Protein AF-A0A7V5K6B6-F1 (afdb_monomer_lite)

Sequence (138 aa):
MGETRAYVSRQGQGPIVAVGGGSGPSLVARALARELERLIAVVCTTDRGSSTGACRRLFRMPAPGDMRAILSTMAVLSGQEAWAALLERRLQCEGNPDLHGMALGNLILAGLFQQEKDLRLVALTMARLLGIRGVVLP

Foldseek 3Di:
DDDWDWDWDDDDLAATETETEDCRLLVVCVVCLVVQLSYEYEYDLPDDDLLQVLCCVPLVDGRCVRLLSNLLSQLVSQVNPVVSCLQQDQDCDPPDPNSHRHRNVSVLLSVVCVVPVDSLVSSVVSCVVSVGNYHYHD

pLDDT: mean 87.88, std 12.25, range [38.19, 97.69]

Radius of gyration: 14.69 Å; chains: 1; bounding box: 34×30×40 Å

Structure (mmCIF, N/CA/C/O backbone):
data_AF-A0A7V5K6B6-F1
#
_entry.id   AF-A0A7V5K6B6-F1
#
loop_
_atom_site.group_PDB
_atom_site.id
_atom_site.type_symbol
_atom_site.label_atom_id
_atom_site.label_alt_id
_atom_site.label_comp_id
_atom_site.label_asym_id
_atom_site.label_entity_id
_atom_site.label_seq_id
_atom_s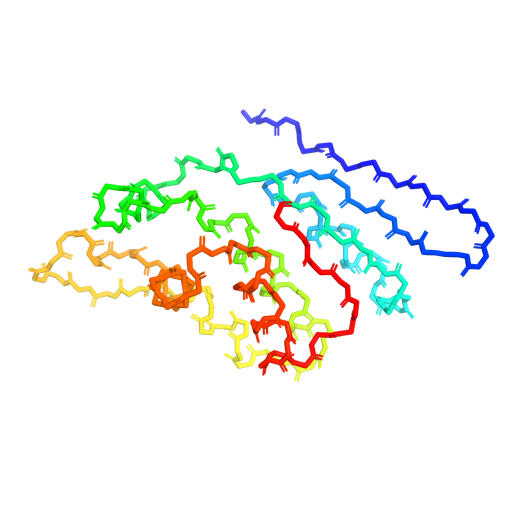ite.pdbx_PDB_ins_code
_atom_site.Cartn_x
_atom_site.Cartn_y
_atom_site.Cartn_z
_atom_site.occupancy
_atom_site.B_iso_or_equiv
_atom_site.auth_seq_id
_atom_site.auth_comp_id
_atom_site.auth_asym_id
_atom_site.auth_atom_id
_atom_site.pdbx_PDB_model_num
ATOM 1 N N . MET A 1 1 ? 13.765 17.907 0.013 1.00 38.19 1 MET A N 1
ATOM 2 C CA . MET A 1 1 ? 12.998 17.068 0.957 1.00 38.19 1 MET A CA 1
ATOM 3 C C . MET A 1 1 ? 11.640 17.728 1.120 1.00 38.19 1 MET A C 1
ATOM 5 O O . MET A 1 1 ? 11.604 18.846 1.607 1.00 38.19 1 MET A O 1
ATOM 9 N N . GLY A 1 2 ? 10.568 17.139 0.586 1.00 44.78 2 GLY A N 1
ATOM 10 C CA . GLY A 1 2 ? 9.220 17.684 0.774 1.00 44.78 2 GLY A CA 1
ATOM 11 C C . GLY A 1 2 ? 8.752 17.392 2.195 1.00 44.78 2 GLY A C 1
ATOM 12 O O . GLY A 1 2 ? 8.916 16.265 2.657 1.00 44.78 2 GLY A O 1
ATOM 13 N N . GLU A 1 3 ? 8.224 18.393 2.895 1.00 50.03 3 GLU A N 1
ATOM 14 C CA . GLU A 1 3 ? 7.608 18.189 4.203 1.00 50.03 3 GLU A CA 1
ATOM 15 C C . GLU A 1 3 ? 6.409 17.253 4.056 1.00 50.03 3 GLU A C 1
ATOM 17 O O . GLU A 1 3 ? 5.395 17.587 3.441 1.00 50.03 3 GLU A O 1
ATOM 22 N N . THR A 1 4 ? 6.530 16.064 4.629 1.00 52.25 4 THR A N 1
ATOM 23 C CA . THR A 1 4 ? 5.413 15.147 4.792 1.00 52.25 4 THR A CA 1
ATOM 24 C C . THR A 1 4 ? 4.434 15.755 5.794 1.00 52.25 4 THR A C 1
ATOM 26 O O . THR A 1 4 ? 4.711 15.792 6.992 1.00 52.25 4 THR A O 1
ATOM 29 N N . ARG A 1 5 ? 3.284 16.236 5.317 1.00 55.47 5 ARG A N 1
ATOM 30 C CA . ARG A 1 5 ? 2.197 16.733 6.169 1.00 55.47 5 ARG A CA 1
ATOM 31 C C . ARG A 1 5 ? 1.076 15.706 6.188 1.00 55.47 5 ARG A C 1
ATOM 33 O O . ARG A 1 5 ? 0.562 15.342 5.135 1.00 55.47 5 ARG A O 1
ATOM 40 N N . ALA A 1 6 ? 0.726 15.240 7.381 1.00 58.00 6 ALA A N 1
ATOM 41 C CA . ALA A 1 6 ? -0.460 14.433 7.610 1.00 58.00 6 ALA A CA 1
ATOM 42 C C . ALA A 1 6 ? -1.392 15.212 8.536 1.00 58.00 6 ALA A C 1
ATOM 44 O O . ALA A 1 6 ? -1.001 15.601 9.636 1.00 58.00 6 ALA A O 1
ATOM 45 N N . TYR A 1 7 ? -2.612 15.463 8.075 1.00 61.28 7 TYR A N 1
ATOM 46 C CA . TYR A 1 7 ? -3.653 16.080 8.890 1.00 61.28 7 TYR A CA 1
ATOM 47 C C . TYR A 1 7 ? -4.435 14.975 9.579 1.00 61.28 7 TYR A C 1
ATOM 49 O O . TYR A 1 7 ? -4.893 14.059 8.905 1.00 61.28 7 TYR A O 1
ATOM 57 N N . VAL A 1 8 ? -4.562 15.066 10.901 1.00 62.91 8 VAL A N 1
ATOM 58 C CA . VAL A 1 8 ? -5.306 14.117 11.732 1.00 62.91 8 VAL A CA 1
ATOM 59 C C . VAL A 1 8 ? -6.442 14.874 12.404 1.00 62.91 8 VAL A C 1
ATOM 61 O O . VAL A 1 8 ? -6.202 15.791 13.185 1.00 62.91 8 VAL A O 1
ATOM 64 N N . SER A 1 9 ? -7.682 14.494 12.102 1.00 65.56 9 SER A N 1
ATOM 65 C CA . SER A 1 9 ? -8.870 14.978 12.812 1.00 65.56 9 SER A CA 1
ATOM 66 C C . SER A 1 9 ? -9.402 13.868 13.712 1.00 65.56 9 SER A C 1
ATOM 68 O O . SER A 1 9 ? -9.614 12.748 13.247 1.00 65.56 9 SER A O 1
ATOM 70 N N . ARG A 1 10 ? -9.599 14.168 15.001 1.00 64.38 10 ARG A N 1
ATOM 71 C CA . ARG A 1 10 ? -10.155 13.238 15.993 1.00 64.38 10 ARG A CA 1
ATOM 72 C C . ARG A 1 10 ? -11.416 13.846 16.599 1.00 64.38 10 ARG A C 1
ATOM 74 O O . ARG A 1 10 ? -11.338 14.739 17.434 1.00 64.38 10 ARG A O 1
ATOM 81 N N . GLN A 1 11 ? -12.572 13.334 16.197 1.00 59.44 11 GLN A N 1
ATOM 82 C CA . GLN A 1 11 ? -13.866 13.656 16.803 1.00 59.44 11 GLN A CA 1
ATOM 83 C C . GLN A 1 11 ? -14.254 12.495 17.738 1.00 59.44 11 GLN A C 1
ATOM 85 O O . GLN A 1 11 ? -14.805 11.491 17.293 1.00 59.44 11 GLN A O 1
ATOM 90 N N . GLY A 1 12 ? -13.897 12.565 19.026 1.00 69.38 12 GLY A N 1
ATOM 91 C CA . GLY A 1 12 ? -14.245 11.529 20.016 1.00 69.38 12 GLY A CA 1
ATOM 92 C C . GLY A 1 12 ? -13.759 10.108 19.658 1.00 69.38 12 GLY A C 1
ATOM 93 O O . GLY A 1 12 ? -12.574 9.900 19.372 1.00 69.38 12 GLY A O 1
ATOM 94 N N . GLN A 1 13 ? -14.673 9.126 19.687 1.00 75.12 13 GLN A N 1
ATOM 95 C CA . GLN A 1 13 ? -14.431 7.736 19.247 1.00 75.12 13 GLN A CA 1
ATOM 96 C C . GLN A 1 13 ? -14.605 7.527 17.721 1.00 75.12 13 GLN A C 1
ATOM 98 O O . GLN A 1 13 ? -14.523 6.400 17.243 1.00 75.12 13 GLN A O 1
ATOM 103 N N . GLY A 1 14 ? -14.811 8.592 16.936 1.00 83.31 14 GLY A N 1
ATOM 104 C CA . GLY A 1 14 ? -15.035 8.527 15.486 1.00 83.31 14 GLY A CA 1
ATOM 105 C C . GLY A 1 14 ? -13.799 8.155 14.647 1.00 83.31 14 GLY A C 1
ATOM 106 O O . GLY A 1 14 ? -12.716 7.928 15.203 1.00 83.31 14 GLY A O 1
ATOM 107 N N . PRO A 1 15 ? -13.946 8.082 13.310 1.00 88.94 15 PRO A N 1
ATOM 108 C CA . PRO A 1 15 ? -12.855 7.746 12.400 1.00 88.94 15 PRO A CA 1
ATOM 109 C C . PRO A 1 15 ? -11.738 8.792 12.444 1.00 88.94 15 PRO A C 1
ATOM 111 O O . PRO A 1 15 ? -11.978 9.984 12.643 1.00 88.94 15 PRO A O 1
ATOM 114 N N . ILE A 1 16 ? -10.512 8.327 12.232 1.00 92.00 16 ILE A N 1
ATOM 115 C CA . ILE A 1 16 ? -9.306 9.135 12.127 1.00 92.00 16 ILE A CA 1
ATOM 116 C C . ILE A 1 16 ? -8.923 9.199 10.656 1.00 92.00 16 ILE A C 1
ATOM 118 O O . ILE A 1 16 ? -8.549 8.192 10.063 1.00 92.00 16 ILE A O 1
ATOM 122 N N . VAL A 1 17 ? -9.006 10.383 10.059 1.00 92.88 17 VAL A N 1
ATOM 123 C CA . VAL A 1 17 ? -8.612 10.579 8.660 1.00 92.88 17 VAL A CA 1
ATOM 124 C C . VAL A 1 17 ? -7.180 11.089 8.620 1.00 92.88 17 VAL A C 1
ATOM 126 O O . VAL A 1 17 ? -6.883 12.086 9.273 1.00 92.88 17 VAL A O 1
ATOM 129 N N . ALA A 1 18 ? -6.319 10.415 7.861 1.00 91.44 18 ALA A N 1
ATOM 130 C CA . ALA A 1 18 ? -4.954 10.831 7.569 1.00 91.44 18 ALA A CA 1
ATOM 131 C C . ALA A 1 18 ? -4.831 11.129 6.074 1.00 91.44 18 ALA A C 1
ATOM 133 O O . ALA A 1 18 ? -4.920 10.217 5.256 1.00 91.44 18 ALA A O 1
ATOM 134 N N . VAL A 1 19 ? -4.622 12.395 5.717 1.00 90.69 19 VAL A N 1
ATOM 135 C CA . VAL A 1 19 ? -4.471 12.829 4.318 1.00 90.69 19 VAL A CA 1
ATOM 136 C C . VAL A 1 19 ? -3.020 13.205 4.052 1.00 90.69 19 VAL A C 1
ATOM 138 O O . VAL A 1 19 ? -2.460 14.003 4.803 1.00 90.69 19 VAL A O 1
ATOM 141 N N . GLY A 1 20 ? -2.415 12.670 2.992 1.00 87.38 20 GLY A N 1
ATOM 142 C CA . GLY A 1 20 ? -1.068 13.066 2.579 1.00 87.38 20 GLY A CA 1
ATOM 143 C C . GLY A 1 20 ? -0.503 12.241 1.424 1.00 87.38 20 GLY A C 1
ATOM 144 O O . GLY A 1 20 ? -1.176 11.388 0.867 1.00 87.38 20 GLY A O 1
ATOM 145 N N . GLY A 1 21 ? 0.755 12.491 1.069 1.00 83.19 21 GLY A N 1
ATOM 146 C CA . GLY A 1 21 ? 1.540 11.661 0.145 1.00 83.19 21 GLY A CA 1
ATOM 147 C C . GLY A 1 21 ? 2.829 11.169 0.807 1.00 83.19 21 GLY A C 1
ATOM 148 O O . GLY A 1 21 ? 3.092 11.466 1.980 1.00 83.19 21 GLY A O 1
ATOM 149 N N . GLY A 1 22 ? 3.651 10.431 0.064 1.00 81.62 22 GLY A N 1
ATOM 150 C CA . GLY A 1 22 ? 4.907 9.886 0.568 1.00 81.62 22 GLY A CA 1
ATOM 151 C C . GLY A 1 22 ? 4.705 8.981 1.785 1.00 81.62 22 GLY A C 1
ATOM 152 O O . GLY A 1 22 ? 3.885 8.066 1.788 1.00 81.62 22 GLY A O 1
ATOM 153 N N . SER A 1 23 ? 5.462 9.245 2.851 1.00 83.06 23 SER A N 1
ATOM 154 C CA . SER A 1 23 ? 5.470 8.425 4.068 1.00 83.06 23 SER A CA 1
ATOM 155 C C . SER A 1 23 ? 4.457 8.846 5.142 1.00 83.06 23 SER A C 1
ATOM 157 O O . SER A 1 23 ? 4.362 8.179 6.170 1.00 83.06 23 SER A O 1
ATOM 159 N N . GLY A 1 24 ? 3.709 9.937 4.954 1.00 86.31 24 GLY A N 1
ATOM 160 C CA . GLY A 1 24 ? 2.919 10.568 6.025 1.00 86.31 24 GLY A CA 1
ATOM 161 C C . GLY A 1 24 ? 1.801 9.696 6.565 1.00 86.31 24 GLY A C 1
ATOM 162 O O . GLY A 1 24 ? 1.811 9.369 7.753 1.00 86.31 24 GLY A O 1
ATOM 163 N N . PRO A 1 25 ? 0.872 9.257 5.703 1.00 90.31 25 PRO A N 1
ATOM 164 C CA . PRO A 1 25 ? -0.168 8.319 6.103 1.00 90.31 25 PRO A CA 1
ATOM 165 C C . PRO A 1 25 ? 0.403 7.025 6.703 1.00 90.31 25 PRO A C 1
ATOM 167 O O . PRO A 1 25 ? -0.142 6.516 7.679 1.00 90.31 25 PRO A O 1
ATOM 170 N N . SER A 1 26 ? 1.546 6.534 6.208 1.00 91.88 26 SER A N 1
ATOM 171 C CA . SER A 1 26 ? 2.219 5.352 6.768 1.00 91.88 26 SER A CA 1
ATOM 172 C C . SER A 1 26 ? 2.760 5.586 8.183 1.00 91.88 26 SER A C 1
ATOM 174 O O . SER A 1 26 ? 2.690 4.691 9.025 1.00 91.88 26 SER A O 1
ATOM 176 N N . LEU A 1 27 ? 3.287 6.778 8.477 1.00 92.69 27 LEU A N 1
ATOM 177 C CA . LEU A 1 27 ? 3.718 7.152 9.828 1.00 92.69 27 LEU A CA 1
ATOM 178 C C . LEU A 1 27 ? 2.525 7.233 10.784 1.00 92.69 27 LEU A C 1
ATOM 180 O O . LEU A 1 27 ? 2.590 6.687 11.886 1.00 92.69 27 LEU A O 1
ATOM 184 N N . VAL A 1 28 ? 1.421 7.846 10.345 1.00 92.94 28 VAL A N 1
ATOM 185 C CA . VAL A 1 28 ? 0.184 7.921 11.136 1.00 92.94 28 VAL A CA 1
ATOM 186 C C . VAL A 1 28 ? -0.378 6.526 11.408 1.00 92.94 28 VAL A C 1
ATOM 188 O O . VAL A 1 28 ? -0.7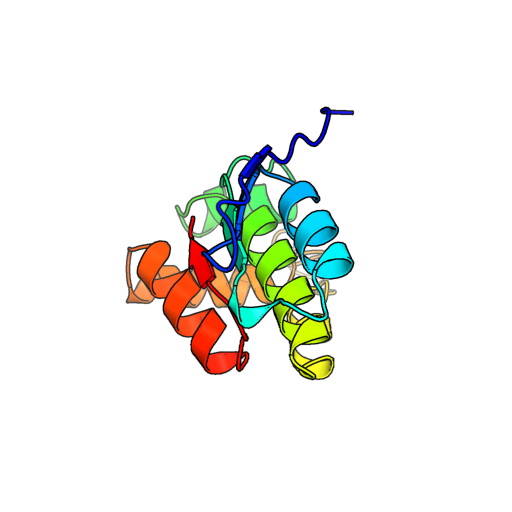13 6.226 12.551 1.00 92.94 28 VAL A O 1
ATOM 191 N N . ALA A 1 29 ? -0.400 5.642 10.407 1.00 94.25 29 ALA A N 1
ATOM 192 C CA . ALA A 1 29 ? -0.839 4.259 10.579 1.00 94.25 29 ALA A CA 1
ATOM 193 C C . ALA A 1 29 ? -0.041 3.523 11.661 1.00 94.25 29 ALA A C 1
ATOM 195 O O . ALA A 1 29 ? -0.621 2.880 12.533 1.00 94.25 29 ALA A O 1
ATOM 196 N N . ARG A 1 30 ? 1.290 3.672 11.663 1.00 94.50 30 ARG A N 1
ATOM 197 C CA . ARG A 1 30 ? 2.158 3.072 12.690 1.00 94.50 30 ARG A CA 1
ATOM 198 C C . ARG A 1 30 ? 1.885 3.642 14.079 1.00 94.50 30 ARG A C 1
ATOM 200 O O . ARG A 1 30 ? 1.831 2.879 15.039 1.00 94.50 30 ARG A O 1
ATOM 207 N N . ALA A 1 31 ? 1.681 4.954 14.188 1.00 93.69 31 ALA A N 1
ATOM 208 C CA . ALA A 1 31 ? 1.343 5.598 15.457 1.00 93.69 31 ALA A CA 1
ATOM 209 C C . ALA A 1 31 ? -0.022 5.134 16.002 1.00 93.69 31 ALA A C 1
ATOM 211 O O . ALA A 1 31 ? -0.210 5.042 17.213 1.00 93.69 31 ALA A O 1
ATOM 212 N N . LEU A 1 32 ? -0.956 4.797 15.109 1.00 92.19 32 LEU A N 1
ATOM 213 C CA . LEU A 1 32 ? -2.312 4.350 15.426 1.00 92.19 32 LEU A CA 1
ATOM 214 C C . LEU A 1 32 ? -2.486 2.828 15.353 1.00 92.19 32 LEU A C 1
ATOM 216 O O . LEU A 1 32 ? -3.611 2.356 15.236 1.00 92.19 32 LEU A O 1
ATOM 220 N N . ALA A 1 33 ? -1.414 2.035 15.462 1.00 92.69 33 ALA A N 1
ATOM 221 C CA . ALA A 1 33 ? -1.475 0.578 15.291 1.00 92.69 33 ALA A CA 1
ATOM 222 C C . ALA A 1 33 ? -2.546 -0.122 16.158 1.00 92.69 33 ALA A C 1
ATOM 224 O O . ALA A 1 33 ? -3.116 -1.128 15.743 1.00 92.69 33 ALA A O 1
ATOM 225 N N . ARG A 1 34 ? -2.834 0.413 17.355 1.00 92.00 34 ARG A N 1
ATOM 226 C CA . ARG A 1 34 ? -3.861 -0.108 18.279 1.00 92.00 34 ARG A CA 1
ATOM 227 C C . ARG A 1 34 ? -5.293 0.312 17.939 1.00 92.00 34 ARG A C 1
ATOM 229 O O . ARG A 1 34 ? -6.221 -0.298 18.443 1.00 92.00 34 ARG A O 1
ATOM 236 N N . GLU A 1 35 ? -5.466 1.339 17.115 1.00 92.12 35 GLU A N 1
ATOM 237 C CA . GLU A 1 35 ? -6.762 1.890 16.695 1.00 92.12 35 GLU A CA 1
ATOM 238 C C . GLU A 1 35 ? -6.901 1.844 15.159 1.00 92.12 35 GLU A C 1
ATOM 240 O O . GLU A 1 35 ? -7.590 2.670 14.563 1.00 92.12 35 GLU A O 1
ATOM 245 N N . LEU A 1 36 ? -6.214 0.902 14.497 1.00 92.38 36 LEU A N 1
ATOM 246 C CA . LEU A 1 36 ? -6.046 0.892 13.038 1.00 92.38 36 LEU A CA 1
ATOM 247 C C . LEU A 1 36 ? -7.376 0.797 12.277 1.00 92.38 36 LEU A C 1
ATOM 249 O O . LEU A 1 36 ? -7.544 1.412 11.231 1.00 92.38 36 LEU A O 1
ATOM 253 N N . GLU A 1 37 ? -8.355 0.096 12.842 1.00 93.31 37 GLU A N 1
ATOM 254 C CA . GLU A 1 37 ? -9.721 -0.012 12.314 1.00 93.31 37 GLU A CA 1
ATOM 255 C C . GLU A 1 37 ? -10.460 1.327 12.196 1.00 93.31 37 GLU A C 1
ATOM 257 O O . GLU A 1 37 ? -11.400 1.449 11.414 1.00 93.31 37 GLU A O 1
ATOM 262 N N . ARG A 1 38 ? -10.014 2.353 12.929 1.00 92.31 38 ARG A N 1
ATOM 263 C CA . ARG A 1 38 ? -10.563 3.710 12.853 1.00 92.31 38 ARG A CA 1
ATOM 264 C C . ARG A 1 38 ? -9.862 4.559 11.796 1.00 92.31 38 ARG A C 1
ATOM 266 O O . ARG A 1 38 ? -10.334 5.657 11.518 1.00 92.31 38 ARG A O 1
ATOM 273 N N . LEU A 1 39 ? -8.750 4.096 11.222 1.00 94.31 39 LEU A N 1
ATOM 274 C CA . LEU A 1 39 ? -7.953 4.868 10.276 1.00 94.31 39 LEU A CA 1
ATOM 275 C C . LEU A 1 39 ? -8.547 4.837 8.864 1.00 94.31 39 LEU A C 1
ATOM 277 O O . LEU A 1 39 ? -8.770 3.776 8.282 1.00 94.31 39 LEU A O 1
ATOM 281 N N . ILE A 1 40 ? -8.692 6.025 8.283 1.00 95.12 40 ILE A N 1
ATOM 282 C CA . ILE A 1 40 ? -8.927 6.254 6.859 1.00 95.12 40 ILE A CA 1
ATOM 283 C C . ILE A 1 40 ? -7.705 6.992 6.308 1.00 95.12 40 ILE A C 1
ATOM 285 O O . ILE A 1 40 ? -7.517 8.181 6.567 1.00 95.12 40 ILE A O 1
ATOM 289 N N . ALA A 1 41 ? -6.860 6.294 5.558 1.00 94.31 41 ALA A N 1
ATOM 290 C CA . ALA A 1 41 ? -5.691 6.866 4.907 1.00 94.31 41 ALA A CA 1
ATOM 291 C C . ALA A 1 41 ? -6.043 7.315 3.483 1.00 94.31 41 ALA A C 1
ATOM 293 O O . ALA A 1 41 ? -6.274 6.485 2.607 1.00 94.31 41 ALA A O 1
ATOM 294 N N . VAL A 1 42 ? -6.065 8.626 3.253 1.00 93.12 42 VAL A N 1
ATOM 295 C CA . VAL A 1 42 ? -6.237 9.239 1.931 1.00 93.12 42 VAL A CA 1
ATOM 296 C C . VAL A 1 42 ? -4.854 9.584 1.383 1.00 93.12 42 VAL A C 1
ATOM 298 O O . VAL A 1 42 ? -4.146 10.419 1.953 1.00 93.12 42 VAL A O 1
ATOM 301 N N . VAL A 1 43 ? -4.451 8.915 0.305 1.00 90.62 43 VAL A N 1
ATOM 302 C CA . VAL A 1 43 ? -3.099 8.982 -0.254 1.00 90.62 43 VAL A CA 1
ATOM 303 C C . VAL A 1 43 ? -3.064 9.658 -1.614 1.00 90.62 43 VAL A C 1
ATOM 305 O O . VAL A 1 43 ? -3.502 9.099 -2.610 1.00 90.62 43 VAL A O 1
ATOM 308 N N . CYS A 1 44 ? -2.426 10.822 -1.685 1.00 83.50 44 CYS A N 1
ATOM 309 C CA . CYS A 1 44 ? -2.222 11.521 -2.947 1.00 83.50 44 CYS A CA 1
ATOM 310 C C . CYS A 1 44 ? -1.274 10.725 -3.856 1.00 83.50 44 CYS A C 1
ATOM 312 O O . CYS A 1 44 ? -0.143 10.453 -3.472 1.00 83.50 44 CYS A O 1
ATOM 314 N N . THR A 1 45 ? -1.655 10.437 -5.104 1.00 73.88 45 THR A N 1
ATOM 315 C CA . THR A 1 45 ? -0.773 9.763 -6.081 1.00 73.88 45 THR A CA 1
ATOM 316 C C . THR A 1 45 ? 0.217 10.738 -6.740 1.00 73.88 45 THR A C 1
ATOM 318 O O . THR A 1 45 ? 0.230 10.921 -7.965 1.00 73.88 45 THR A O 1
ATOM 321 N N . THR A 1 46 ? 1.033 11.421 -5.935 1.00 66.81 46 THR A N 1
ATOM 322 C CA . THR A 1 46 ? 1.955 12.476 -6.412 1.00 66.81 46 THR A CA 1
ATOM 323 C C . THR A 1 46 ? 3.391 12.014 -6.627 1.00 66.81 46 THR A C 1
ATOM 325 O O . THR A 1 46 ? 4.187 12.762 -7.199 1.00 66.81 46 THR A O 1
ATOM 328 N N . ASP A 1 47 ? 3.712 10.788 -6.215 1.00 67.88 47 ASP A N 1
ATOM 329 C CA . ASP A 1 47 ? 5.081 10.290 -6.172 1.00 67.88 47 ASP A CA 1
ATOM 330 C C . ASP A 1 47 ? 5.814 10.319 -7.532 1.00 67.88 47 ASP A C 1
ATOM 332 O O . ASP A 1 47 ? 5.246 10.015 -8.592 1.00 67.88 47 ASP A O 1
ATOM 336 N N . ARG A 1 48 ? 7.104 10.686 -7.485 1.00 58.84 48 ARG A N 1
ATOM 337 C CA . ARG A 1 48 ? 8.019 10.852 -8.636 1.00 58.84 48 ARG A CA 1
ATOM 338 C C . ARG A 1 48 ? 9.237 9.916 -8.560 1.00 58.84 48 ARG A C 1
ATOM 340 O O . ARG A 1 48 ? 10.328 10.282 -8.987 1.00 58.84 48 ARG A O 1
ATOM 347 N N . GLY A 1 49 ? 9.080 8.710 -8.017 1.00 66.38 49 GLY A N 1
ATOM 348 C CA . GLY A 1 49 ? 10.129 7.682 -8.054 1.00 66.38 49 GLY A CA 1
ATOM 349 C C . GLY A 1 49 ? 10.344 7.081 -9.452 1.00 66.38 49 GLY A C 1
ATOM 350 O O . GLY A 1 49 ? 9.419 7.046 -10.261 1.00 66.38 49 GLY A O 1
ATOM 351 N N . SER A 1 50 ? 11.536 6.537 -9.730 1.00 68.38 50 SER A N 1
ATOM 352 C CA . SER A 1 50 ? 11.880 5.901 -11.021 1.00 68.38 50 SER A CA 1
ATOM 353 C C . SER A 1 50 ? 10.916 4.768 -11.405 1.00 68.38 50 SER A C 1
ATOM 355 O O . SER A 1 50 ? 10.376 4.756 -12.508 1.00 68.38 50 SER A O 1
ATOM 357 N N . SER A 1 51 ? 10.604 3.870 -10.464 1.00 72.31 51 SER A N 1
ATOM 358 C CA . SER A 1 51 ? 9.635 2.780 -10.673 1.00 72.31 51 SER A CA 1
ATOM 359 C C . SER A 1 51 ? 8.199 3.289 -10.863 1.00 72.31 51 SER A C 1
ATOM 361 O O . SER A 1 51 ? 7.444 2.743 -11.667 1.00 72.31 51 SER A O 1
ATOM 363 N N . THR A 1 52 ? 7.819 4.351 -10.156 1.00 74.06 52 THR A N 1
ATOM 364 C CA . THR A 1 52 ? 6.505 4.994 -10.277 1.00 74.06 52 THR A CA 1
ATOM 365 C C . THR A 1 52 ? 6.363 5.707 -11.632 1.00 74.06 52 THR A C 1
ATOM 367 O O . THR A 1 52 ? 5.315 5.630 -12.274 1.00 74.06 52 THR A O 1
ATOM 370 N N . GLY A 1 53 ? 7.435 6.350 -12.107 1.00 75.38 53 GLY A N 1
ATOM 371 C CA . GLY A 1 53 ? 7.524 6.964 -13.432 1.00 75.38 53 GLY A CA 1
ATOM 372 C C . GLY A 1 53 ? 7.460 5.937 -14.562 1.00 75.38 53 GLY A C 1
ATOM 373 O O . GLY A 1 53 ? 6.727 6.147 -15.529 1.00 75.38 53 GLY A O 1
ATOM 374 N N . ALA A 1 54 ? 8.135 4.792 -14.405 1.00 80.06 54 ALA A N 1
ATOM 375 C CA . ALA A 1 54 ? 8.030 3.674 -15.340 1.00 80.06 54 ALA A CA 1
ATOM 376 C C . ALA A 1 54 ? 6.579 3.182 -15.465 1.00 80.06 54 ALA A C 1
ATOM 378 O O . ALA A 1 54 ? 6.096 2.995 -16.576 1.00 80.06 54 ALA A O 1
ATOM 379 N N . CYS A 1 55 ? 5.831 3.086 -14.358 1.00 78.94 55 CYS A N 1
ATOM 380 C CA . CYS A 1 55 ? 4.420 2.683 -14.404 1.00 78.94 55 CYS A CA 1
ATOM 381 C C . CYS A 1 55 ? 3.537 3.674 -15.175 1.00 7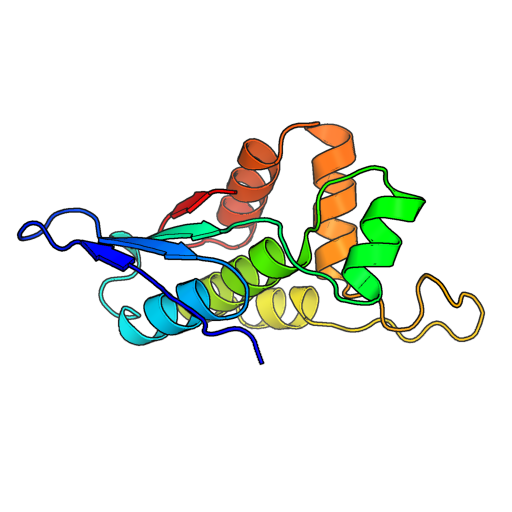8.94 55 CYS A C 1
ATOM 383 O O . CYS A 1 55 ? 2.694 3.257 -15.969 1.00 78.94 55 CYS A O 1
ATOM 385 N N . ARG A 1 56 ? 3.750 4.986 -14.996 1.00 83.31 56 ARG A N 1
ATOM 386 C CA . ARG A 1 56 ? 3.028 6.015 -15.768 1.00 83.31 56 ARG A CA 1
ATOM 387 C C . ARG A 1 56 ? 3.288 5.869 -17.269 1.00 83.31 56 ARG A C 1
ATOM 389 O O . ARG A 1 56 ? 2.352 5.944 -18.060 1.00 83.31 56 ARG A O 1
ATOM 396 N N . ARG A 1 57 ? 4.549 5.633 -17.648 1.00 85.25 57 ARG A N 1
ATOM 397 C CA . ARG A 1 57 ? 4.976 5.474 -19.046 1.00 85.25 57 ARG A CA 1
ATOM 398 C C . ARG A 1 57 ? 4.459 4.179 -19.676 1.00 85.25 57 ARG A C 1
ATOM 400 O O . ARG A 1 57 ? 3.935 4.222 -20.782 1.00 85.25 57 ARG A O 1
ATOM 407 N N . LEU A 1 58 ? 4.605 3.052 -18.982 1.00 86.31 58 LEU A N 1
ATOM 408 C CA . LEU A 1 58 ? 4.317 1.718 -19.517 1.00 86.31 58 LEU A CA 1
ATOM 409 C C . LEU A 1 58 ? 2.829 1.365 -19.458 1.00 86.31 58 LEU A C 1
ATOM 411 O O . LEU A 1 58 ? 2.302 0.772 -20.393 1.00 86.31 58 LEU A O 1
ATOM 415 N N . PHE A 1 59 ? 2.140 1.741 -18.378 1.00 87.38 59 PHE A N 1
ATOM 416 C CA . PHE A 1 59 ? 0.777 1.273 -18.103 1.00 87.38 59 PHE A CA 1
ATOM 417 C C . PHE A 1 59 ? -0.286 2.372 -18.190 1.00 87.38 59 PHE A C 1
ATOM 419 O O . PHE A 1 59 ? -1.467 2.075 -18.024 1.00 87.38 59 PHE A O 1
ATOM 426 N N . ARG A 1 60 ? 0.107 3.629 -18.456 1.00 87.44 60 ARG A N 1
ATOM 427 C CA . ARG A 1 60 ? -0.798 4.795 -18.522 1.00 87.44 60 ARG A CA 1
ATOM 428 C C . ARG A 1 60 ? -1.703 4.918 -17.286 1.00 87.44 60 ARG A C 1
ATOM 430 O O . ARG A 1 60 ? -2.875 5.268 -17.393 1.00 87.44 60 ARG A O 1
ATOM 437 N N . MET A 1 61 ? -1.149 4.623 -16.111 1.00 87.88 61 MET A N 1
ATOM 438 C CA . MET A 1 61 ? -1.838 4.704 -14.820 1.00 87.88 61 MET A CA 1
ATOM 439 C C . MET A 1 61 ? -1.266 5.833 -13.952 1.00 87.88 61 MET A C 1
ATOM 441 O O . MET A 1 61 ? -0.100 6.202 -14.140 1.00 87.88 61 MET A O 1
ATOM 445 N N . PRO A 1 62 ? -2.018 6.367 -12.971 1.00 86.25 62 PRO A N 1
ATOM 446 C CA . PRO A 1 62 ? -1.448 7.280 -11.983 1.00 86.25 62 PRO A CA 1
ATOM 447 C C . PRO A 1 62 ? -0.364 6.594 -11.139 1.00 86.25 62 PRO A C 1
ATOM 449 O O . PRO A 1 62 ? -0.287 5.371 -11.078 1.00 86.25 62 PRO A O 1
ATOM 452 N N . ALA A 1 63 ? 0.483 7.386 -10.480 1.00 84.50 63 ALA A N 1
ATOM 453 C CA . ALA A 1 63 ? 1.59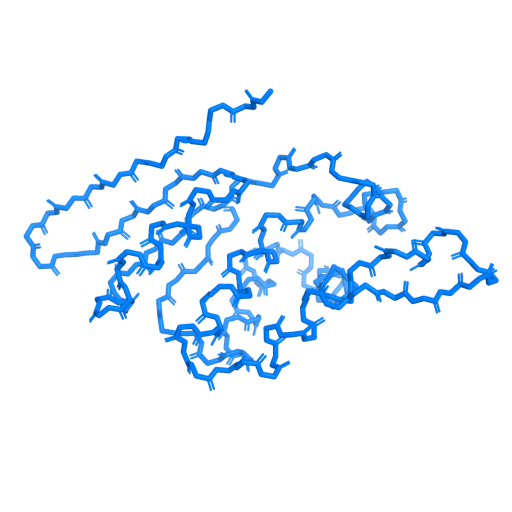4 6.892 -9.664 1.00 84.50 63 ALA A CA 1
ATOM 454 C C . ALA A 1 63 ? 1.136 5.921 -8.549 1.00 84.50 63 ALA A C 1
ATOM 456 O O . ALA A 1 63 ? 0.524 6.385 -7.589 1.00 84.50 63 ALA A O 1
ATOM 457 N N . PRO A 1 64 ? 1.498 4.622 -8.591 1.00 88.81 64 PRO A N 1
ATOM 458 C CA . PRO A 1 64 ? 1.084 3.670 -7.553 1.00 88.81 64 PRO A CA 1
ATOM 459 C C . PRO A 1 64 ? 1.928 3.736 -6.267 1.00 88.81 64 PRO A C 1
ATOM 461 O O . PRO A 1 64 ? 1.581 3.094 -5.280 1.00 88.81 64 PRO A O 1
ATOM 464 N N . GLY A 1 65 ? 3.040 4.482 -6.264 1.00 90.56 65 GLY A N 1
ATOM 465 C CA . GLY A 1 65 ? 4.072 4.432 -5.219 1.00 90.56 65 GLY A CA 1
ATOM 466 C C . GLY A 1 65 ? 3.570 4.707 -3.800 1.00 90.56 65 GLY A C 1
ATOM 467 O O . GLY A 1 65 ? 3.837 3.899 -2.908 1.00 90.56 65 GLY A O 1
ATOM 468 N N . ASP A 1 66 ? 2.821 5.797 -3.614 1.00 91.00 66 ASP A N 1
ATOM 469 C CA . ASP A 1 66 ? 2.276 6.200 -2.310 1.00 91.00 66 ASP A CA 1
ATOM 470 C C . ASP A 1 66 ? 1.199 5.216 -1.825 1.00 91.00 66 ASP A C 1
ATOM 472 O O . ASP A 1 66 ? 1.229 4.772 -0.676 1.00 91.00 66 ASP A O 1
ATOM 476 N N . MET A 1 67 ? 0.309 4.779 -2.726 1.00 93.12 67 MET A N 1
ATOM 477 C CA . MET A 1 67 ? -0.703 3.757 -2.435 1.00 93.12 67 MET A CA 1
ATOM 478 C C . MET A 1 67 ? -0.064 2.431 -2.010 1.00 93.12 67 MET A C 1
ATOM 480 O O . MET A 1 67 ? -0.455 1.836 -1.010 1.00 93.12 67 MET A O 1
ATOM 484 N N . ARG A 1 68 ? 0.961 1.974 -2.731 1.00 94.62 68 ARG A N 1
ATOM 485 C CA . ARG A 1 68 ? 1.716 0.767 -2.382 1.00 94.62 68 ARG A CA 1
ATOM 486 C C . ARG A 1 68 ? 2.340 0.877 -0.992 1.00 94.62 68 ARG A C 1
ATOM 488 O O . ARG A 1 68 ? 2.250 -0.072 -0.221 1.00 94.62 68 ARG A O 1
ATOM 495 N N . ALA A 1 69 ? 2.951 2.018 -0.671 1.00 93.88 69 ALA A N 1
ATOM 496 C CA . ALA A 1 69 ? 3.632 2.222 0.605 1.00 93.88 69 ALA A CA 1
ATOM 497 C C . ALA A 1 69 ? 2.665 2.195 1.802 1.00 93.88 69 ALA A C 1
ATOM 499 O O . ALA A 1 69 ? 2.979 1.595 2.840 1.00 93.88 69 ALA A O 1
ATOM 500 N N . ILE A 1 70 ? 1.480 2.808 1.671 1.00 95.19 70 ILE A N 1
ATOM 501 C CA . ILE A 1 70 ? 0.454 2.717 2.717 1.00 95.19 70 ILE A CA 1
ATOM 502 C C . ILE A 1 70 ? -0.126 1.304 2.806 1.00 95.19 70 ILE A C 1
ATOM 504 O O . ILE A 1 70 ? -0.206 0.775 3.908 1.00 95.19 70 ILE A O 1
ATOM 508 N N . LEU A 1 71 ? -0.441 0.649 1.681 1.00 96.38 71 LEU A N 1
ATOM 509 C CA . LEU A 1 71 ? -0.961 -0.725 1.671 1.00 96.38 71 LEU A CA 1
ATOM 510 C C . LEU A 1 71 ? 0.024 -1.699 2.326 1.00 96.38 71 LEU A C 1
ATOM 512 O O . LEU A 1 71 ? -0.375 -2.506 3.158 1.00 96.38 71 LEU A O 1
ATOM 516 N N . SER A 1 72 ? 1.316 -1.573 2.018 1.00 97.06 72 SER A N 1
ATOM 517 C CA . SER A 1 72 ? 2.390 -2.343 2.650 1.00 97.06 72 SER A CA 1
ATOM 518 C C . SER A 1 72 ? 2.447 -2.107 4.161 1.00 97.06 72 SER A C 1
ATOM 520 O O . SER A 1 72 ? 2.488 -3.053 4.947 1.00 97.06 72 SER A O 1
ATOM 522 N N . THR A 1 73 ? 2.359 -0.847 4.596 1.00 96.81 73 THR A N 1
ATOM 523 C CA . THR A 1 73 ? 2.360 -0.510 6.027 1.00 96.81 73 THR A CA 1
ATOM 524 C C . THR A 1 73 ? 1.137 -1.086 6.744 1.00 96.81 73 THR A C 1
ATOM 526 O O . THR A 1 73 ? 1.279 -1.703 7.795 1.00 96.81 73 THR A O 1
ATOM 529 N N . MET A 1 74 ? -0.052 -0.933 6.166 1.00 96.31 74 MET A N 1
ATOM 530 C CA . MET A 1 74 ? -1.303 -1.456 6.717 1.00 96.31 74 MET A CA 1
ATOM 531 C C . MET A 1 74 ? -1.323 -2.992 6.743 1.00 96.31 74 MET A C 1
ATOM 533 O O . MET A 1 74 ? -1.868 -3.570 7.682 1.00 96.31 74 MET A O 1
ATOM 537 N N . ALA A 1 75 ? -0.698 -3.653 5.761 1.00 97.31 75 ALA A N 1
ATOM 538 C CA . ALA A 1 75 ? -0.534 -5.105 5.731 1.00 97.31 75 ALA A CA 1
ATOM 539 C C . ALA A 1 75 ? 0.337 -5.596 6.897 1.00 97.31 75 ALA A C 1
ATOM 541 O O . ALA A 1 75 ? -0.089 -6.487 7.627 1.00 97.31 75 ALA A O 1
ATOM 542 N N . VAL A 1 76 ? 1.494 -4.965 7.157 1.00 97.56 76 VAL A N 1
ATOM 543 C CA . VAL A 1 76 ? 2.310 -5.274 8.353 1.00 97.56 76 VAL A CA 1
ATOM 544 C C . VAL A 1 76 ? 1.479 -5.117 9.624 1.00 97.56 76 VAL A C 1
ATOM 546 O O . VAL A 1 76 ? 1.425 -6.014 10.455 1.00 97.56 76 VAL A O 1
ATOM 549 N N . LEU A 1 77 ? 0.773 -3.993 9.761 1.00 96.62 77 LEU A N 1
ATOM 550 C CA . LEU A 1 77 ? -0.047 -3.724 10.943 1.00 96.62 77 LEU A CA 1
ATOM 551 C C . LEU A 1 77 ? -1.268 -4.651 11.057 1.00 96.62 77 LEU A C 1
ATOM 553 O O . LEU A 1 77 ? -1.903 -4.685 12.108 1.00 96.62 77 LEU A O 1
ATOM 557 N N . SER A 1 78 ? -1.595 -5.408 10.011 1.00 96.06 78 SER A N 1
ATOM 558 C CA . SER A 1 78 ? -2.668 -6.407 9.991 1.00 96.06 78 SER A CA 1
ATOM 559 C C . SER A 1 78 ? -2.140 -7.851 10.044 1.00 96.06 78 SER A C 1
ATOM 561 O O . SER A 1 78 ? -2.920 -8.776 9.843 1.00 96.06 78 SER A O 1
ATOM 563 N N . GLY A 1 79 ? -0.847 -8.057 10.337 1.00 95.88 79 GLY A N 1
ATOM 564 C CA . GLY A 1 79 ? -0.231 -9.388 10.460 1.00 95.88 79 GLY A CA 1
ATOM 565 C C . GLY A 1 79 ? 0.009 -10.091 9.121 1.00 95.88 79 GLY A C 1
ATOM 566 O O . GLY A 1 79 ? -0.086 -11.312 9.033 1.00 95.88 79 GLY A O 1
ATOM 567 N N . GLN A 1 80 ? 0.230 -9.317 8.054 1.00 97.19 80 GLN A N 1
ATOM 568 C CA . GLN A 1 80 ? 0.461 -9.798 6.688 1.00 97.19 80 GLN A CA 1
ATOM 569 C C . GLN A 1 80 ? 1.856 -9.390 6.190 1.00 97.19 80 GLN A C 1
ATOM 571 O O . GLN A 1 80 ? 2.025 -8.795 5.121 1.00 97.19 80 GLN A O 1
ATOM 576 N N . GLU A 1 81 ? 2.889 -9.696 6.974 1.00 96.75 81 GLU A N 1
ATOM 577 C CA . GLU A 1 81 ? 4.280 -9.305 6.724 1.00 96.75 81 GLU A CA 1
ATOM 578 C C . GLU A 1 81 ? 4.828 -9.881 5.414 1.00 96.75 81 GLU A C 1
ATOM 580 O O . GLU A 1 81 ? 5.555 -9.193 4.695 1.00 96.75 81 GLU A O 1
ATOM 585 N N . ALA A 1 82 ? 4.449 -11.115 5.064 1.00 97.31 82 ALA A N 1
ATOM 586 C CA . ALA A 1 82 ? 4.858 -11.742 3.807 1.00 97.31 82 ALA A CA 1
ATOM 587 C C . ALA A 1 82 ? 4.353 -10.947 2.591 1.00 97.31 82 ALA A 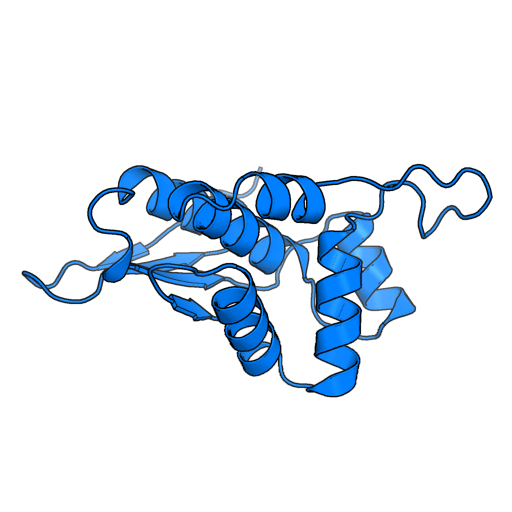C 1
ATOM 589 O O . ALA A 1 82 ? 5.106 -10.681 1.653 1.00 97.31 82 ALA A O 1
ATOM 590 N N . TRP A 1 83 ? 3.098 -10.495 2.635 1.00 97.00 83 TRP A N 1
ATOM 591 C CA . TRP A 1 83 ? 2.537 -9.646 1.591 1.00 97.00 83 TRP A CA 1
ATOM 592 C C . TRP A 1 83 ? 3.202 -8.275 1.541 1.00 97.00 83 TRP A C 1
ATOM 594 O O . TRP A 1 83 ? 3.538 -7.802 0.455 1.00 97.00 83 TRP A O 1
ATOM 604 N N . ALA A 1 84 ? 3.441 -7.648 2.693 1.00 96.94 84 ALA A N 1
ATOM 605 C CA . ALA A 1 84 ? 4.148 -6.373 2.750 1.00 96.94 84 ALA A CA 1
ATOM 606 C C . ALA A 1 84 ? 5.551 -6.471 2.124 1.00 96.94 84 ALA A C 1
ATOM 608 O O . ALA A 1 84 ? 5.943 -5.618 1.324 1.00 96.94 84 ALA A O 1
ATOM 609 N N . ALA A 1 85 ? 6.279 -7.555 2.409 1.00 97.69 85 ALA A N 1
ATOM 610 C CA . ALA A 1 85 ? 7.583 -7.820 1.812 1.00 97.69 85 ALA A CA 1
ATOM 611 C C . ALA A 1 85 ? 7.505 -7.974 0.283 1.00 97.69 85 ALA A C 1
ATOM 613 O O . ALA A 1 85 ? 8.359 -7.440 -0.426 1.00 97.69 85 ALA A O 1
ATOM 614 N N . LEU A 1 86 ? 6.472 -8.643 -0.242 1.00 97.69 86 LEU A N 1
ATOM 615 C CA . LEU A 1 86 ? 6.240 -8.747 -1.687 1.00 97.69 86 LEU A CA 1
ATOM 616 C C . LEU A 1 86 ? 5.902 -7.393 -2.319 1.00 97.69 86 LEU A C 1
ATOM 618 O O . LEU A 1 86 ? 6.413 -7.080 -3.392 1.00 97.69 86 LEU A O 1
ATOM 622 N N . LEU A 1 87 ? 5.098 -6.558 -1.658 1.00 96.44 87 LEU A N 1
ATOM 623 C CA . LEU A 1 87 ? 4.770 -5.220 -2.158 1.00 96.44 87 LEU A CA 1
ATOM 624 C C . LEU A 1 87 ? 6.009 -4.322 -2.264 1.00 96.44 87 LEU A C 1
ATOM 626 O O . LEU A 1 87 ? 6.130 -3.553 -3.219 1.00 96.44 87 LEU A O 1
ATOM 630 N N . GLU A 1 88 ? 6.947 -4.432 -1.323 1.00 95.56 88 GLU A N 1
ATOM 631 C CA . GLU A 1 88 ? 8.200 -3.666 -1.327 1.00 95.56 88 GLU A CA 1
ATOM 632 C C . GLU A 1 88 ? 9.319 -4.309 -2.161 1.00 95.56 88 GLU A C 1
ATOM 634 O O . GLU A 1 88 ? 10.319 -3.648 -2.462 1.00 95.56 88 GLU A O 1
ATOM 639 N N . ARG A 1 89 ? 9.169 -5.578 -2.570 1.00 96.81 89 ARG A N 1
ATOM 640 C CA . ARG A 1 89 ? 10.206 -6.320 -3.292 1.00 96.81 89 ARG A CA 1
ATOM 641 C C . ARG A 1 89 ? 10.582 -5.609 -4.587 1.00 96.81 89 ARG A C 1
ATOM 643 O O . ARG A 1 89 ? 9.758 -5.432 -5.480 1.00 96.81 89 ARG A O 1
ATOM 650 N N . ARG A 1 90 ? 11.865 -5.271 -4.715 1.00 94.75 90 ARG A N 1
ATOM 651 C CA . ARG A 1 90 ? 12.461 -4.753 -5.951 1.00 94.75 90 ARG A CA 1
ATOM 652 C C . ARG A 1 90 ? 12.900 -5.919 -6.829 1.00 94.75 90 ARG A C 1
ATOM 654 O O . ARG A 1 90 ? 13.624 -6.802 -6.366 1.00 94.75 90 ARG A O 1
ATOM 661 N N . LEU A 1 9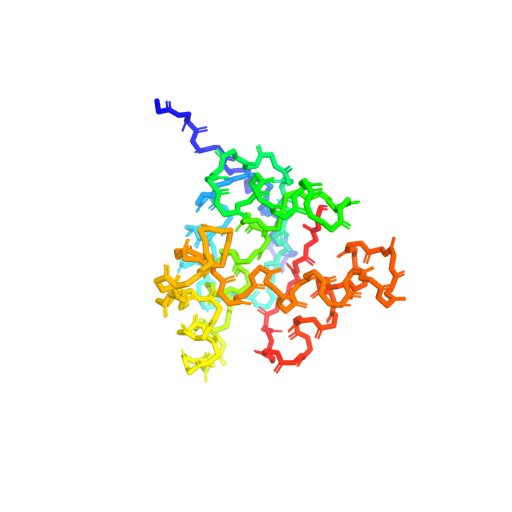1 ? 12.431 -5.938 -8.072 1.00 94.56 91 LEU A N 1
ATOM 662 C CA . LEU A 1 91 ? 12.810 -6.957 -9.043 1.00 94.56 91 LEU A CA 1
ATOM 663 C C . LEU A 1 91 ? 14.247 -6.735 -9.521 1.00 94.56 91 LEU A C 1
ATOM 665 O O . LEU A 1 91 ? 14.671 -5.604 -9.746 1.00 94.56 91 LEU A O 1
ATOM 669 N N . GLN A 1 92 ? 14.983 -7.831 -9.684 1.00 94.62 92 GLN A N 1
ATOM 670 C CA . GLN A 1 92 ? 16.332 -7.846 -10.241 1.00 94.62 92 GLN A CA 1
ATOM 671 C C . GLN A 1 92 ? 16.232 -8.463 -11.635 1.00 94.62 92 GLN A C 1
ATOM 673 O O . GLN A 1 92 ? 16.063 -9.672 -11.764 1.00 94.62 92 GLN A O 1
ATOM 678 N N . CYS A 1 93 ? 16.231 -7.624 -12.671 1.00 91.69 93 CYS A N 1
ATOM 679 C CA . CYS A 1 93 ? 16.050 -8.061 -14.056 1.00 91.69 93 CYS A CA 1
ATOM 680 C C . CYS A 1 93 ? 17.085 -7.386 -14.959 1.00 91.69 93 CYS A C 1
ATOM 682 O O . CYS A 1 93 ? 16.839 -6.315 -15.497 1.00 91.69 93 CYS A O 1
ATOM 684 N N . GLU A 1 94 ? 18.270 -7.976 -15.094 1.00 91.06 94 GLU A N 1
ATOM 685 C CA . GLU A 1 94 ? 19.371 -7.378 -15.872 1.00 91.06 94 GLU A CA 1
ATOM 686 C C . GLU A 1 94 ? 19.027 -7.205 -17.361 1.00 91.06 94 GLU A C 1
ATOM 688 O O . GLU A 1 94 ? 19.468 -6.250 -17.993 1.00 91.06 94 GLU A O 1
ATOM 693 N N . GLY A 1 95 ? 18.172 -8.075 -17.910 1.00 93.50 95 GLY A N 1
ATOM 694 C CA . GLY A 1 95 ? 17.740 -8.016 -19.309 1.00 93.50 95 GLY A CA 1
ATOM 695 C C . GLY A 1 95 ? 16.649 -6.985 -19.620 1.00 93.50 95 GLY A C 1
ATOM 696 O O . GLY A 1 95 ? 16.290 -6.829 -20.784 1.00 93.50 95 GLY A O 1
ATOM 697 N N . ASN A 1 96 ? 16.084 -6.299 -18.619 1.00 89.31 96 ASN A N 1
ATOM 698 C CA . ASN A 1 96 ? 15.029 -5.312 -18.842 1.00 89.31 96 ASN A CA 1
ATOM 699 C C . ASN A 1 96 ? 15.167 -4.119 -17.874 1.00 89.31 96 ASN A C 1
ATOM 701 O O . ASN A 1 96 ? 14.746 -4.220 -16.718 1.00 89.31 96 ASN A O 1
ATOM 705 N N . PRO A 1 97 ? 15.686 -2.968 -18.346 1.00 87.31 97 PRO A N 1
ATOM 706 C CA . PRO A 1 97 ? 15.886 -1.777 -17.520 1.00 87.31 97 PRO A CA 1
ATOM 707 C C . PRO A 1 97 ? 14.609 -1.213 -16.887 1.00 87.31 97 PRO A C 1
ATOM 709 O O . PRO A 1 97 ? 14.673 -0.614 -15.819 1.00 87.31 97 PRO A O 1
ATOM 712 N N . ASP A 1 98 ? 13.451 -1.397 -17.527 1.00 86.38 98 ASP A N 1
ATOM 713 C CA . ASP A 1 98 ? 12.166 -0.933 -17.000 1.00 86.38 98 ASP A CA 1
ATOM 714 C C . ASP A 1 98 ? 11.671 -1.803 -15.833 1.00 86.38 98 ASP A C 1
ATOM 716 O O . ASP A 1 98 ? 11.030 -1.298 -14.909 1.00 86.38 98 ASP A O 1
ATOM 720 N N . LEU A 1 99 ? 11.971 -3.107 -15.861 1.00 89.44 99 LEU A N 1
ATOM 721 C CA . LEU A 1 99 ? 11.643 -4.037 -14.775 1.00 89.44 99 LEU A CA 1
ATOM 722 C C . LEU A 1 99 ? 12.712 -4.056 -13.679 1.00 89.44 99 LEU A C 1
ATOM 724 O O . LEU A 1 99 ? 12.395 -4.335 -12.521 1.00 89.44 99 LEU A O 1
ATOM 728 N N . HIS A 1 100 ? 13.968 -3.756 -14.009 1.00 91.31 100 HIS A N 1
ATOM 729 C CA . HIS A 1 100 ? 15.047 -3.682 -13.033 1.00 91.31 100 HIS A CA 1
ATOM 730 C C . HIS A 1 100 ? 14.765 -2.588 -11.990 1.00 91.31 100 HIS A C 1
ATOM 732 O O . HIS A 1 100 ? 14.553 -1.421 -12.311 1.00 91.31 100 HIS A O 1
ATOM 738 N N . GLY A 1 101 ? 14.727 -2.958 -10.709 1.00 91.12 101 GLY A N 1
ATOM 739 C CA . GLY A 1 101 ? 14.383 -2.046 -9.615 1.00 91.12 101 GLY A CA 1
ATOM 740 C C . GLY A 1 101 ? 12.892 -1.686 -9.521 1.00 91.12 101 GLY A C 1
ATOM 741 O O . GLY A 1 101 ? 12.493 -0.924 -8.627 1.00 91.12 101 GLY A O 1
ATOM 742 N N . MET A 1 102 ? 12.033 -2.240 -10.384 1.00 92.06 102 MET A N 1
ATOM 743 C CA . MET A 1 102 ? 10.588 -2.067 -10.266 1.00 92.06 102 MET A CA 1
ATOM 744 C C . MET A 1 102 ? 10.086 -2.750 -8.992 1.00 92.06 102 MET A C 1
ATOM 746 O O . MET A 1 102 ? 10.456 -3.886 -8.693 1.00 92.06 102 MET A O 1
ATOM 750 N N . ALA A 1 103 ? 9.257 -2.050 -8.213 1.00 94.31 103 ALA A N 1
ATOM 751 C CA . ALA A 1 103 ? 8.584 -2.679 -7.081 1.00 94.31 103 ALA A CA 1
ATOM 752 C C . ALA A 1 103 ? 7.523 -3.653 -7.605 1.00 94.31 103 ALA A C 1
ATOM 754 O O . ALA A 1 103 ? 6.654 -3.244 -8.376 1.00 94.31 103 ALA A O 1
ATOM 755 N N . LEU A 1 104 ? 7.548 -4.906 -7.153 1.00 95.94 104 LEU A N 1
ATOM 756 C CA . LEU A 1 104 ? 6.548 -5.910 -7.517 1.00 95.94 104 LEU A CA 1
ATOM 757 C C . LEU A 1 104 ? 5.130 -5.433 -7.167 1.00 95.94 104 LEU A C 1
ATOM 759 O O . LEU A 1 104 ? 4.214 -5.591 -7.970 1.00 95.94 104 LEU A O 1
ATOM 763 N N . GLY A 1 105 ? 4.956 -4.746 -6.034 1.00 95.69 105 GLY A N 1
ATOM 764 C CA . GLY A 1 105 ? 3.672 -4.142 -5.678 1.00 95.69 105 GLY A CA 1
ATOM 765 C C . GLY A 1 105 ? 3.146 -3.145 -6.715 1.00 95.69 105 GLY A C 1
ATOM 766 O O . GLY A 1 105 ? 1.944 -3.095 -6.946 1.00 95.69 105 GLY A O 1
ATOM 767 N N . ASN A 1 106 ? 4.018 -2.400 -7.405 1.00 94.31 106 ASN A N 1
ATOM 768 C CA . ASN A 1 106 ? 3.578 -1.488 -8.465 1.00 94.31 106 ASN A CA 1
ATOM 769 C C . ASN A 1 106 ? 3.033 -2.255 -9.683 1.00 94.31 106 ASN A C 1
ATOM 771 O O . ASN A 1 106 ? 2.072 -1.798 -10.294 1.00 94.31 106 ASN A O 1
ATOM 775 N N . LEU A 1 107 ? 3.602 -3.421 -10.010 1.00 94.81 107 LEU A N 1
ATOM 776 C CA . LEU A 1 107 ? 3.103 -4.287 -11.085 1.00 94.81 107 LEU A CA 1
ATOM 777 C C . LEU A 1 107 ? 1.751 -4.909 -10.735 1.00 94.81 107 LEU A C 1
ATOM 779 O O . LEU A 1 107 ? 0.858 -4.935 -11.576 1.00 94.81 107 LEU A O 1
ATOM 783 N N . ILE A 1 108 ? 1.579 -5.361 -9.491 1.00 96.38 108 ILE A N 1
ATOM 784 C CA . ILE A 1 108 ? 0.296 -5.888 -9.004 1.00 96.38 108 ILE A CA 1
ATOM 785 C C . ILE A 1 108 ? -0.785 -4.803 -9.101 1.00 96.38 108 ILE A C 1
ATOM 787 O O . ILE A 1 108 ? -1.849 -5.034 -9.672 1.00 96.38 108 ILE A O 1
ATOM 791 N N . LEU A 1 109 ? -0.486 -3.594 -8.612 1.00 95.44 109 LEU A N 1
ATOM 792 C CA . LEU A 1 109 ? -1.395 -2.449 -8.702 1.00 95.44 109 LEU A CA 1
ATOM 793 C C . LEU A 1 109 ? -1.699 -2.064 -10.155 1.00 95.44 109 LEU A C 1
ATOM 795 O O . LEU A 1 109 ? -2.838 -1.722 -10.462 1.00 95.44 109 LEU A O 1
ATOM 799 N N . ALA A 1 110 ? -0.714 -2.143 -11.052 1.00 94.88 110 ALA A N 1
ATOM 800 C CA . ALA A 1 110 ? -0.918 -1.899 -12.477 1.00 94.88 110 ALA A CA 1
ATOM 801 C C . ALA A 1 110 ? -1.853 -2.933 -13.114 1.00 94.88 110 ALA A C 1
ATOM 803 O O . ALA A 1 110 ? -2.759 -2.549 -13.851 1.00 94.88 110 ALA A O 1
ATOM 804 N N . GLY A 1 111 ? -1.677 -4.219 -12.800 1.00 96.12 111 GLY A N 1
ATOM 805 C CA . GLY A 1 111 ? -2.549 -5.293 -13.280 1.00 96.12 111 GLY A CA 1
ATOM 806 C C . GLY A 1 111 ? -3.997 -5.100 -12.829 1.00 96.12 111 GLY A C 1
ATOM 807 O O . GLY A 1 111 ? -4.904 -5.101 -13.658 1.00 96.12 111 GLY A O 1
ATOM 808 N N . LEU A 1 112 ? -4.208 -4.818 -11.539 1.00 96.50 112 LEU A N 1
ATOM 809 C CA . LEU A 1 112 ? -5.541 -4.510 -11.012 1.00 96.50 112 LEU A CA 1
ATOM 810 C C . LEU A 1 112 ? -6.130 -3.256 -11.663 1.00 96.50 112 LEU A C 1
ATOM 812 O O . LEU A 1 112 ? -7.290 -3.249 -12.063 1.00 96.50 112 LEU A O 1
ATOM 816 N N . PHE A 1 113 ? -5.335 -2.199 -11.841 1.00 95.56 113 PHE A N 1
ATOM 817 C CA . PHE A 1 113 ? -5.808 -0.988 -12.507 1.00 95.56 113 PHE A CA 1
ATOM 818 C C . PHE A 1 113 ? -6.199 -1.245 -13.965 1.00 95.56 113 PHE A C 1
ATOM 820 O O . PHE A 1 113 ? -7.141 -0.637 -14.467 1.00 95.56 113 PHE A O 1
ATOM 827 N N . GLN A 1 114 ? -5.518 -2.155 -14.662 1.00 94.75 114 GLN A N 1
ATOM 828 C CA . GLN A 1 114 ? -5.890 -2.524 -16.023 1.00 94.75 114 GLN A CA 1
ATOM 829 C C . GLN A 1 114 ? -7.244 -3.233 -16.099 1.00 94.75 114 GLN A C 1
ATOM 831 O O . GLN A 1 114 ? -7.923 -3.043 -17.110 1.00 94.75 114 GLN A O 1
ATOM 836 N N . GLN A 1 115 ? -7.626 -3.983 -15.065 1.00 95.88 115 GLN A N 1
ATOM 837 C CA . GLN A 1 115 ? -8.930 -4.639 -14.957 1.00 95.88 115 GLN A CA 1
ATOM 838 C C . GLN A 1 115 ? -10.025 -3.646 -14.550 1.00 95.88 115 GLN A C 1
ATOM 840 O O . GLN A 1 115 ? -11.036 -3.535 -15.235 1.00 95.88 115 GLN A O 1
ATOM 845 N N . GLU A 1 116 ? -9.794 -2.888 -13.477 1.00 94.88 116 GLU A N 1
ATOM 846 C CA . GLU A 1 116 ? -10.824 -2.064 -12.833 1.00 94.88 116 GLU A CA 1
ATOM 847 C C . GLU A 1 116 ? -10.988 -0.676 -13.464 1.00 94.88 116 GLU A C 1
ATOM 849 O O . GLU A 1 116 ? -12.052 -0.071 -13.386 1.00 94.88 116 GLU A O 1
ATOM 854 N N . LYS A 1 117 ? -9.912 -0.119 -14.037 1.00 93.12 117 LYS A N 1
ATOM 855 C CA . LYS A 1 117 ? -9.814 1.277 -14.514 1.00 93.12 117 LYS A CA 1
ATOM 856 C C . LYS A 1 117 ? -10.162 2.355 -13.466 1.00 93.12 117 LYS A C 1
ATOM 858 O O . LYS A 1 117 ? -10.223 3.532 -13.815 1.00 93.12 117 LYS A O 1
ATOM 863 N N . ASP A 1 118 ? -10.314 1.992 -12.190 1.00 92.62 118 ASP A N 1
ATOM 864 C CA . ASP A 1 118 ? -10.570 2.894 -11.059 1.00 92.62 118 ASP A CA 1
ATOM 865 C C . ASP A 1 118 ? -9.613 2.570 -9.898 1.00 92.62 118 ASP A C 1
ATOM 867 O O . ASP A 1 118 ? -9.608 1.466 -9.353 1.00 92.62 118 ASP A O 1
ATOM 871 N N . LEU A 1 119 ? -8.802 3.552 -9.487 1.00 91.31 119 LEU A N 1
ATOM 872 C CA . LEU A 1 119 ? -7.852 3.398 -8.381 1.00 91.31 119 LEU A CA 1
ATOM 873 C C . LEU A 1 119 ? -8.518 3.101 -7.034 1.00 91.31 119 LEU A C 1
ATOM 875 O O . LEU A 1 119 ? -7.900 2.460 -6.185 1.00 91.31 119 LEU A O 1
ATOM 879 N N . ARG A 1 120 ? -9.756 3.556 -6.815 1.00 94.12 120 ARG A N 1
ATOM 880 C CA . ARG A 1 120 ? -10.500 3.262 -5.583 1.00 94.12 120 ARG A CA 1
ATOM 881 C C . ARG A 1 120 ? -10.819 1.779 -5.502 1.00 94.12 120 ARG A C 1
ATOM 883 O O . ARG A 1 120 ? -10.648 1.182 -4.443 1.00 94.12 120 ARG A O 1
ATOM 890 N N . LEU A 1 121 ? -11.224 1.180 -6.622 1.00 96.19 121 LEU A N 1
ATOM 891 C CA . LEU A 1 121 ? -11.474 -0.258 -6.706 1.00 96.19 121 LEU A CA 1
ATOM 892 C C . LEU A 1 121 ? -10.176 -1.048 -6.527 1.00 96.19 121 LEU A C 1
ATOM 894 O O . LEU A 1 121 ? -10.159 -2.010 -5.768 1.00 96.19 121 LEU A O 1
ATOM 898 N N . VAL A 1 122 ? -9.064 -0.588 -7.110 1.00 96.25 122 VAL A N 1
ATOM 899 C CA . VAL A 1 122 ? -7.739 -1.195 -6.884 1.00 96.25 122 VAL A CA 1
ATOM 900 C C . VAL A 1 122 ? -7.358 -1.186 -5.401 1.00 96.25 122 VAL A C 1
ATOM 902 O O . VAL A 1 122 ? -6.961 -2.223 -4.866 1.00 96.25 122 VAL A O 1
ATOM 905 N N . ALA A 1 123 ? -7.500 -0.043 -4.721 1.00 95.69 123 ALA A N 1
ATOM 906 C CA . ALA A 1 123 ? -7.197 0.079 -3.296 1.00 95.69 123 ALA A CA 1
ATOM 907 C C . ALA A 1 123 ? -8.092 -0.836 -2.447 1.00 95.69 123 ALA A C 1
ATOM 909 O O . ALA A 1 123 ? -7.593 -1.535 -1.566 1.00 95.69 123 ALA A O 1
ATOM 910 N N . LEU A 1 124 ? -9.393 -0.887 -2.751 1.00 96.12 124 LEU A N 1
ATOM 911 C CA . LEU A 1 124 ? -10.356 -1.751 -2.070 1.00 96.12 124 LEU A CA 1
ATOM 912 C C . LEU A 1 124 ? -10.033 -3.239 -2.261 1.00 96.12 124 LEU A C 1
ATOM 914 O O . LEU A 1 124 ? -10.049 -4.004 -1.296 1.00 96.12 124 LEU A O 1
ATOM 918 N N . THR A 1 125 ? -9.717 -3.653 -3.488 1.00 97.44 125 THR A N 1
ATOM 919 C CA . THR A 1 125 ? -9.349 -5.036 -3.811 1.00 97.44 125 THR A CA 1
ATOM 920 C C . THR A 1 125 ? -8.060 -5.435 -3.103 1.00 97.44 125 THR A C 1
ATOM 922 O O . THR A 1 125 ? -8.026 -6.470 -2.438 1.00 97.44 125 THR A O 1
ATOM 925 N N . MET A 1 126 ? -7.027 -4.589 -3.145 1.00 97.12 126 MET A N 1
ATOM 926 C CA . MET A 1 126 ? -5.792 -4.839 -2.401 1.00 97.12 126 MET A CA 1
ATOM 927 C C . MET A 1 126 ? -6.030 -4.896 -0.896 1.00 97.12 126 MET A C 1
ATOM 929 O O . MET A 1 126 ? -5.516 -5.795 -0.242 1.00 97.12 126 MET A O 1
ATOM 933 N N . ALA A 1 127 ? -6.830 -3.989 -0.334 1.00 96.00 127 ALA A N 1
ATOM 934 C CA . ALA A 1 127 ? -7.121 -3.992 1.094 1.00 96.00 127 ALA A CA 1
ATOM 935 C C . ALA A 1 127 ? -7.806 -5.285 1.551 1.00 96.00 127 ALA A C 1
ATOM 937 O O . ALA A 1 127 ? -7.450 -5.823 2.598 1.00 96.00 127 ALA A O 1
ATOM 938 N N . ARG A 1 128 ? -8.721 -5.826 0.737 1.00 96.06 128 ARG A N 1
ATOM 939 C CA . ARG A 1 128 ? -9.351 -7.130 0.985 1.00 96.06 128 ARG A CA 1
ATOM 940 C C . ARG A 1 128 ? -8.346 -8.279 0.912 1.00 96.06 128 ARG A C 1
ATOM 942 O O . ARG A 1 128 ? -8.316 -9.098 1.823 1.00 96.06 128 ARG A O 1
ATOM 949 N N . LEU A 1 129 ? -7.509 -8.322 -0.129 1.00 96.25 129 LEU A N 1
ATOM 950 C CA . LEU A 1 129 ? -6.476 -9.359 -0.293 1.00 96.25 129 LEU A CA 1
ATOM 951 C C . LEU A 1 129 ? -5.463 -9.362 0.859 1.00 96.25 129 LEU A C 1
ATOM 953 O O . LEU A 1 129 ? -5.008 -10.416 1.289 1.00 96.25 129 LEU A O 1
ATOM 957 N N . LEU A 1 130 ? -5.132 -8.174 1.361 1.00 96.69 130 LEU A N 1
ATOM 958 C CA . LEU A 1 130 ? -4.172 -7.954 2.438 1.00 96.69 130 LEU A CA 1
ATOM 959 C C . LEU A 1 130 ? -4.809 -8.001 3.835 1.00 96.69 130 LEU A C 1
ATOM 961 O O . LEU A 1 130 ? -4.127 -7.681 4.803 1.00 96.69 130 LEU A O 1
ATOM 965 N N . GLY A 1 131 ? -6.103 -8.317 3.964 1.00 95.06 131 GLY A N 1
ATOM 966 C CA . GLY A 1 131 ? -6.796 -8.345 5.258 1.00 95.06 131 GLY A CA 1
ATOM 967 C C . GLY A 1 131 ? -6.644 -7.055 6.075 1.00 95.06 131 GLY A C 1
ATOM 968 O O . GLY A 1 131 ? -6.513 -7.117 7.297 1.00 95.06 131 GLY A O 1
ATOM 969 N N . ILE A 1 132 ? -6.597 -5.893 5.413 1.00 95.38 132 ILE A N 1
ATOM 970 C CA . ILE A 1 132 ? -6.312 -4.612 6.066 1.00 95.38 132 ILE A CA 1
ATOM 971 C C . ILE A 1 132 ? -7.423 -4.255 7.057 1.00 95.38 132 ILE A C 1
ATOM 973 O O . ILE A 1 132 ? -8.600 -4.192 6.704 1.00 95.38 132 ILE A O 1
ATOM 977 N N . ARG A 1 133 ? -7.026 -3.936 8.293 1.00 89.81 133 ARG A N 1
ATOM 978 C CA . ARG A 1 133 ? -7.901 -3.330 9.304 1.00 89.81 133 ARG A CA 1
ATOM 979 C C . ARG A 1 133 ? -7.856 -1.810 9.138 1.00 89.81 133 ARG A C 1
ATOM 981 O O . ARG A 1 133 ? -6.863 -1.201 9.506 1.00 89.81 133 ARG A O 1
ATOM 988 N N . GLY A 1 134 ? -8.878 -1.210 8.533 1.00 92.38 134 GLY A N 1
ATOM 989 C CA . GLY A 1 134 ? -8.933 0.225 8.209 1.00 92.38 134 GLY A CA 1
ATOM 990 C C . GLY A 1 134 ? -9.221 0.478 6.726 1.00 92.38 134 GLY A C 1
ATOM 991 O O . GLY A 1 134 ? -9.506 -0.453 5.974 1.00 92.38 134 GLY A O 1
ATOM 992 N N . VAL A 1 135 ? -9.162 1.737 6.292 1.00 94.94 135 VAL A N 1
ATOM 993 C CA . VAL A 1 135 ? -9.524 2.145 4.924 1.00 94.94 135 VAL A CA 1
ATOM 994 C C . VAL A 1 135 ? -8.361 2.865 4.247 1.00 94.94 135 VAL A C 1
ATOM 996 O O . VAL A 1 135 ? -7.723 3.726 4.846 1.00 94.94 135 VAL A O 1
ATOM 999 N N . VAL A 1 136 ? -8.108 2.537 2.979 1.00 95.25 136 VAL A N 1
ATOM 1000 C CA . VAL A 1 136 ? -7.144 3.232 2.113 1.00 95.25 136 VAL A CA 1
ATOM 1001 C C . VAL A 1 136 ? -7.887 3.782 0.900 1.00 95.25 136 VAL A C 1
ATOM 1003 O O . VAL A 1 136 ? -8.596 3.036 0.226 1.00 95.25 136 VAL A O 1
ATOM 1006 N N . LEU A 1 137 ? -7.716 5.072 0.619 1.00 93.88 137 LEU A N 1
ATOM 1007 C CA . LEU A 1 137 ? -8.325 5.776 -0.509 1.00 93.88 137 LEU A CA 1
ATOM 1008 C C . LEU A 1 137 ? -7.244 6.517 -1.316 1.00 93.88 137 LEU A C 1
ATOM 1010 O O . LEU A 1 137 ? -6.369 7.118 -0.694 1.00 93.88 137 LEU A O 1
ATOM 1014 N N . PRO A 1 138 ? -7.276 6.471 -2.660 1.00 89.75 138 PRO A N 1
ATOM 1015 C CA . PRO A 1 138 ? -6.439 7.317 -3.520 1.00 89.75 138 PRO A CA 1
ATOM 1016 C C . PRO A 1 138 ? -6.840 8.798 -3.497 1.00 89.75 138 PRO A C 1
ATOM 1018 O O . PRO A 1 138 ? -7.970 9.106 -3.051 1.00 89.75 138 PRO A O 1
#

Secondary structure (DSSP, 8-state):
------EEE--TTS-EEEEESTTHHHHHHHHTGGGGGGEEEEE------HHHHHHHHHH-----HHHHHHHHHHHHHTT-HHHHHHHHPBP--TT-TTTTT-BHHHHHHHHHHHHHS-HHHHHHHHHHHTT-SSEEE-